Protein AF-A0A8K1G690-F1 (afdb_monomer_lite)

Organism: NCBI:txid364589

InterPro domains:
  IPR004000 Actin family [PF00022] (3-107)
  IPR004000 Actin family [PTHR11937] (1-101)
  IPR004001 Actin, conserved site [PS00432] (88-96)
  IPR043129 ATPase, nucleotide binding domain [SSF53067] (2-107)

Foldseek 3Di:
DDDDDPLVVLLVVLVVDDPVCSLVSQQDAEDAADVCPDPCSQVVSQVSNCVVDDVPHDGDYHYDPVRNCVVVVVVVVLCPDPCNVVQDQDPVNCVVVPPCVCVVRVD

Radius of gyration: 18.38 Å; chains: 1; bounding box: 40×32×46 Å

pLDDT: mean 95.34, std 5.13, range [54.59, 98.31]

Sequence (107 aa):
MESAGIHETTYNSIMKCDIDIRKDLYANNVLSGGTTMYPGIADRMQKEITALAPSTMKIKIIAPPERKYSVWIGGSILASLSTFQQMWISKPEYDEAGPSIVHRKCF

Secondary structure (DSSP, 8-state):
-----HHHHHHHHHHTS-HHHHHHHHTTEE--SGGGGSTTHHHHHHHHHHHHS-TTS---EE--TTTTSHHHHHHHHHHTSGGGGGTSPPHHHHHHHGGGHHHHH--

Structure (mmCIF, N/CA/C/O backbone):
data_AF-A0A8K1G690-F1
#
_entry.id   AF-A0A8K1G690-F1
#
loop_
_atom_site.group_PDB
_atom_site.id
_atom_site.type_symbol
_atom_site.label_atom_id
_atom_site.label_alt_id
_atom_site.label_comp_id
_atom_site.label_asym_id
_atom_site.label_entity_id
_atom_site.label_seq_id
_atom_site.pdbx_PDB_ins_code
_atom_site.Cartn_x
_atom_site.Cartn_y
_atom_site.Cartn_z
_atom_site.occupancy
_atom_site.B_iso_or_equiv
_atom_site.auth_seq_id
_atom_site.auth_comp_id
_atom_site.auth_asym_id
_atom_site.auth_atom_id
_atom_site.pdbx_PDB_model_num
ATOM 1 N N . MET A 1 1 ? -19.656 11.701 -10.317 1.00 54.59 1 MET A N 1
ATOM 2 C CA . MET A 1 1 ? -19.422 10.302 -9.914 1.00 54.59 1 MET A CA 1
ATOM 3 C C . MET A 1 1 ? -19.203 10.327 -8.417 1.00 54.59 1 MET A C 1
ATOM 5 O O . MET A 1 1 ? -18.272 10.993 -7.983 1.00 54.59 1 MET A O 1
ATOM 9 N N . GLU A 1 2 ? -20.114 9.747 -7.641 1.00 80.31 2 GLU A N 1
ATOM 10 C CA . GLU A 1 2 ? -19.935 9.631 -6.192 1.00 80.31 2 GLU A CA 1
ATOM 11 C C . GLU A 1 2 ? -18.981 8.470 -5.909 1.00 80.31 2 GLU A C 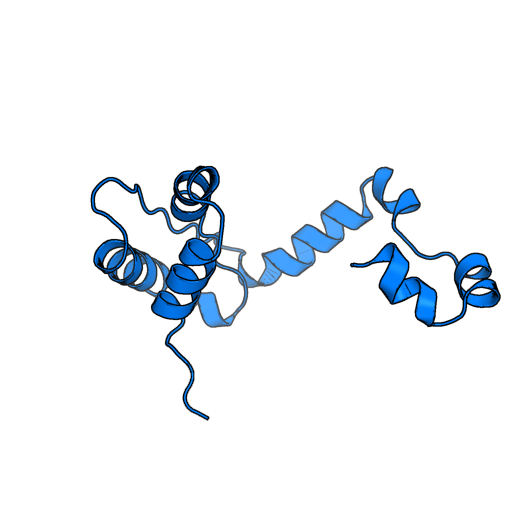1
ATOM 13 O O . GLU A 1 2 ? -19.105 7.401 -6.507 1.00 80.31 2 GLU A O 1
ATOM 18 N N . SER A 1 3 ? -18.005 8.702 -5.037 1.00 88.62 3 SER A N 1
ATOM 19 C CA . SER A 1 3 ? -17.047 7.690 -4.597 1.00 88.62 3 SER A CA 1
ATOM 20 C C . SER A 1 3 ? -17.232 7.462 -3.105 1.00 88.62 3 SER A C 1
ATOM 22 O O . SER A 1 3 ? -17.433 8.418 -2.353 1.00 88.62 3 SER A O 1
ATOM 24 N N . ALA A 1 4 ? -17.128 6.205 -2.681 1.00 95.25 4 ALA A N 1
ATOM 25 C CA . ALA A 1 4 ? -17.135 5.840 -1.271 1.00 95.25 4 ALA A CA 1
ATOM 26 C C . ALA A 1 4 ? -15.999 6.541 -0.504 1.00 95.25 4 ALA A C 1
ATOM 28 O O . ALA A 1 4 ? -14.941 6.864 -1.057 1.00 95.25 4 ALA A O 1
ATOM 29 N N . GLY A 1 5 ? -16.196 6.740 0.800 1.00 96.88 5 GLY A N 1
ATOM 30 C CA . GLY A 1 5 ? -15.138 7.242 1.675 1.00 96.88 5 GLY A CA 1
ATOM 31 C C . GLY A 1 5 ? -13.955 6.269 1.755 1.00 96.88 5 GLY A C 1
ATOM 32 O O . GLY A 1 5 ? -14.084 5.079 1.468 1.00 96.88 5 GLY A O 1
ATOM 33 N N . ILE A 1 6 ? -12.786 6.749 2.193 1.00 97.06 6 ILE A N 1
ATOM 34 C CA . ILE A 1 6 ? -11.580 5.901 2.282 1.00 97.06 6 ILE A CA 1
ATOM 35 C C . ILE A 1 6 ? -11.742 4.721 3.254 1.00 97.06 6 ILE A C 1
ATOM 37 O O . ILE A 1 6 ? -11.260 3.634 2.970 1.00 97.06 6 ILE A O 1
ATOM 41 N N . HIS A 1 7 ? -12.469 4.906 4.359 1.00 97.44 7 HIS A N 1
ATOM 42 C CA . HIS A 1 7 ? -12.734 3.862 5.353 1.00 97.44 7 HIS A CA 1
ATOM 43 C C . HIS A 1 7 ? -13.600 2.735 4.771 1.00 97.44 7 HIS A C 1
ATOM 45 O O . HIS A 1 7 ? -13.266 1.560 4.907 1.00 97.44 7 HIS A O 1
ATOM 51 N N . GLU A 1 8 ? -14.664 3.102 4.056 1.00 97.62 8 GLU A N 1
ATOM 52 C CA . GLU A 1 8 ? -15.545 2.167 3.361 1.00 97.62 8 GLU A CA 1
ATOM 53 C C . GLU A 1 8 ? -14.815 1.480 2.202 1.00 97.62 8 GLU A C 1
ATOM 55 O O . GLU A 1 8 ? -14.911 0.268 2.032 1.00 97.62 8 GLU A O 1
ATOM 60 N N . THR A 1 9 ? -14.004 2.223 1.445 1.00 97.75 9 THR A N 1
ATOM 61 C CA . THR A 1 9 ? -13.190 1.665 0.357 1.00 97.75 9 THR A CA 1
ATOM 62 C C . THR A 1 9 ? -12.194 0.627 0.880 1.00 97.75 9 THR A C 1
ATOM 64 O O . THR A 1 9 ? -12.062 -0.447 0.287 1.00 97.75 9 THR A O 1
ATOM 67 N N . THR A 1 10 ? -11.523 0.895 2.005 1.00 97.62 10 THR A N 1
ATOM 68 C CA . THR A 1 10 ? -10.636 -0.073 2.667 1.00 97.62 10 THR A CA 1
ATOM 69 C C . THR A 1 10 ? -11.407 -1.314 3.120 1.00 97.62 10 THR A C 1
ATOM 71 O O . THR A 1 10 ? -11.002 -2.428 2.793 1.00 97.62 10 THR A O 1
ATOM 74 N N . TYR A 1 11 ? -12.546 -1.143 3.800 1.00 97.38 11 TYR A N 1
ATOM 75 C CA . TYR A 1 11 ? -13.398 -2.257 4.228 1.00 97.38 11 TYR A CA 1
ATOM 76 C C . TYR A 1 11 ? -13.860 -3.122 3.044 1.00 97.38 11 TYR A C 1
ATOM 78 O O . TYR A 1 11 ? -13.663 -4.338 3.052 1.00 97.38 11 TYR A O 1
ATOM 86 N N . ASN A 1 12 ? -14.396 -2.494 1.996 1.00 97.25 12 ASN A N 1
ATOM 87 C CA . ASN A 1 12 ? -14.875 -3.172 0.793 1.00 97.25 12 ASN A CA 1
ATOM 88 C C . ASN A 1 12 ? -13.748 -3.917 0.071 1.00 97.25 12 ASN A C 1
ATOM 90 O O . ASN A 1 12 ? -13.978 -4.990 -0.481 1.00 97.25 12 ASN A O 1
ATOM 94 N N . SER A 1 13 ? -12.526 -3.381 0.089 1.00 97.88 13 SER A N 1
ATOM 95 C CA . SER A 1 13 ? -11.357 -4.054 -0.489 1.00 97.88 13 SER A CA 1
ATOM 96 C C . SER A 1 13 ? -11.015 -5.334 0.276 1.00 97.88 13 SER A C 1
ATOM 98 O O . SER A 1 13 ? -10.833 -6.374 -0.345 1.00 97.88 13 SER A O 1
ATOM 100 N N . ILE A 1 14 ? -11.030 -5.297 1.613 1.00 97.38 14 ILE A N 1
ATOM 101 C CA . ILE A 1 14 ? -10.810 -6.490 2.449 1.00 97.38 14 ILE A CA 1
ATOM 102 C C . ILE A 1 14 ? -11.948 -7.508 2.266 1.00 97.38 14 ILE A C 1
ATOM 104 O O . ILE A 1 14 ? -11.705 -8.711 2.218 1.00 97.38 14 ILE A O 1
ATOM 108 N N . MET A 1 15 ? -13.193 -7.050 2.110 1.00 96.44 15 MET A N 1
ATOM 109 C CA . MET A 1 15 ? -14.350 -7.925 1.874 1.00 96.44 15 MET A CA 1
ATOM 110 C C . MET A 1 15 ? -14.349 -8.608 0.501 1.00 96.44 15 MET A C 1
ATOM 112 O O . MET A 1 15 ? -15.030 -9.620 0.336 1.00 96.44 15 MET A O 1
ATOM 116 N N . LYS A 1 16 ? -13.587 -8.097 -0.470 1.00 97.75 16 LYS A N 1
ATOM 117 C CA . LYS A 1 16 ? -13.372 -8.756 -1.768 1.00 97.75 16 LYS A CA 1
ATOM 118 C C . LYS A 1 16 ? -12.313 -9.858 -1.714 1.00 97.75 16 LYS A C 1
ATOM 120 O O . LYS A 1 16 ? -12.238 -10.653 -2.642 1.00 97.75 16 LYS A O 1
ATOM 125 N N . CYS A 1 17 ? -11.507 -9.908 -0.656 1.00 97.81 17 CYS A N 1
ATOM 126 C CA . CYS A 1 17 ? -10.503 -10.945 -0.448 1.00 97.81 17 CYS A CA 1
ATOM 127 C C . CYS A 1 17 ? -11.110 -12.215 0.164 1.00 97.81 17 CYS A C 1
ATOM 129 O O . CYS A 1 17 ? -12.158 -12.161 0.819 1.00 97.81 17 CYS A O 1
ATOM 131 N N . ASP A 1 18 ? -10.421 -13.346 0.019 1.00 97.44 18 ASP A N 1
ATOM 132 C CA . ASP A 1 18 ? -10.813 -14.613 0.644 1.00 97.44 18 ASP A CA 1
ATOM 133 C C . ASP A 1 18 ? -10.855 -14.507 2.168 1.00 97.44 18 ASP A C 1
ATOM 135 O O . ASP A 1 18 ? -10.056 -13.797 2.784 1.00 97.44 18 ASP A O 1
ATOM 139 N N . ILE A 1 19 ? -11.805 -15.213 2.784 1.00 95.62 19 ILE A N 1
ATOM 140 C CA . ILE A 1 19 ? -12.090 -15.098 4.220 1.00 95.62 19 ILE A CA 1
ATOM 141 C C . ILE A 1 19 ? -10.869 -15.410 5.094 1.00 95.62 19 ILE A C 1
ATOM 143 O O . ILE A 1 19 ? -10.654 -14.726 6.098 1.00 95.62 19 ILE A O 1
ATOM 147 N N . ASP A 1 20 ? -10.038 -16.356 4.658 1.00 96.62 20 ASP A N 1
ATOM 148 C CA . ASP A 1 20 ? -8.875 -16.849 5.397 1.00 96.62 20 ASP A CA 1
ATOM 149 C C . ASP A 1 20 ? -7.796 -15.775 5.596 1.00 96.62 20 ASP A C 1
ATOM 151 O O . ASP A 1 20 ? -7.103 -15.783 6.611 1.00 96.62 20 ASP A O 1
ATOM 155 N N . ILE A 1 21 ? -7.694 -14.797 4.686 1.00 97.62 21 ILE A N 1
ATOM 156 C CA . ILE A 1 21 ? -6.679 -13.733 4.764 1.00 97.62 21 ILE A CA 1
ATOM 157 C C . ILE A 1 21 ? -7.201 -12.432 5.381 1.00 97.62 21 ILE A C 1
ATOM 159 O O . ILE A 1 21 ? -6.414 -11.560 5.753 1.00 97.62 21 ILE A O 1
ATOM 163 N N . ARG A 1 22 ? -8.523 -12.269 5.542 1.00 97.06 22 ARG A N 1
ATOM 164 C CA . ARG A 1 22 ? -9.113 -10.997 6.015 1.00 97.06 22 ARG A CA 1
ATOM 165 C C . ARG A 1 22 ? -8.619 -10.594 7.394 1.00 97.06 22 ARG A C 1
ATOM 167 O O . ARG A 1 22 ? -8.418 -9.407 7.644 1.00 97.06 22 ARG A O 1
ATOM 174 N N . LYS A 1 23 ? -8.416 -11.568 8.285 1.00 96.31 23 LYS A N 1
ATOM 175 C CA . LYS A 1 23 ? -7.898 -11.322 9.636 1.00 96.31 23 LYS A CA 1
ATOM 176 C C . LYS A 1 23 ? -6.537 -10.625 9.587 1.00 96.31 23 LYS A C 1
ATOM 178 O O . LYS A 1 23 ? -6.335 -9.635 10.290 1.00 96.31 23 LYS A O 1
ATOM 183 N N . ASP A 1 24 ? -5.645 -11.105 8.729 1.00 96.88 24 ASP A N 1
ATOM 184 C CA . ASP A 1 24 ? -4.306 -10.541 8.577 1.00 96.88 24 ASP A CA 1
ATOM 185 C C . ASP A 1 24 ? -4.352 -9.179 7.887 1.00 96.88 24 ASP A C 1
ATOM 187 O O . ASP A 1 24 ? -3.650 -8.258 8.306 1.00 96.88 24 ASP A O 1
ATOM 191 N N . LEU A 1 25 ? -5.237 -9.000 6.902 1.00 97.88 25 LEU A N 1
ATOM 192 C CA . LEU A 1 25 ? -5.446 -7.702 6.257 1.00 97.88 25 LEU A CA 1
ATOM 193 C C . LEU A 1 25 ? -5.944 -6.642 7.253 1.00 97.88 25 LEU A C 1
ATOM 195 O O . LEU A 1 25 ? -5.423 -5.528 7.283 1.00 97.88 25 LEU A O 1
ATOM 199 N N . TYR A 1 26 ? -6.893 -6.980 8.130 1.00 97.62 26 TYR A N 1
ATOM 200 C CA . TYR A 1 26 ? -7.374 -6.067 9.174 1.00 97.62 26 TYR A CA 1
ATOM 201 C C . TYR A 1 26 ? -6.294 -5.686 10.195 1.00 97.62 26 TYR A C 1
ATOM 203 O O . TYR A 1 26 ? -6.246 -4.539 10.658 1.00 97.62 26 TYR A O 1
ATOM 211 N N . ALA A 1 27 ? -5.400 -6.620 10.515 1.00 97.31 27 ALA A N 1
ATOM 212 C CA . ALA A 1 27 ? -4.303 -6.402 11.448 1.00 97.31 27 ALA A CA 1
ATOM 213 C C . ALA A 1 27 ? -3.118 -5.615 10.850 1.00 97.31 27 ALA A C 1
ATOM 215 O O . ALA A 1 27 ? -2.194 -5.275 11.591 1.00 97.31 27 ALA A O 1
ATOM 216 N N . ASN A 1 28 ? -3.124 -5.313 9.546 1.00 97.50 28 ASN A N 1
ATOM 217 C CA . ASN A 1 28 ? -1.985 -4.715 8.843 1.00 97.50 28 ASN A CA 1
ATOM 218 C C . ASN A 1 28 ? -2.390 -3.588 7.872 1.00 97.50 28 ASN A C 1
ATOM 220 O O . ASN A 1 28 ? -1.920 -3.529 6.737 1.00 97.50 28 ASN A O 1
ATOM 224 N N . ASN A 1 29 ? -3.235 -2.649 8.311 1.00 97.69 29 ASN A N 1
ATOM 225 C CA . ASN A 1 29 ? -3.623 -1.498 7.487 1.00 97.69 29 ASN A CA 1
ATOM 226 C C . ASN A 1 29 ? -2.554 -0.399 7.550 1.00 97.69 29 ASN A C 1
ATOM 228 O O . ASN A 1 29 ? -2.488 0.346 8.526 1.00 97.69 29 ASN A O 1
ATOM 232 N N . VAL A 1 30 ? -1.722 -0.283 6.514 1.00 98.06 30 VAL A N 1
ATOM 233 C CA . VAL A 1 30 ? -0.616 0.688 6.464 1.00 98.06 30 VAL A CA 1
ATOM 234 C C . VAL A 1 30 ? -1.036 1.965 5.733 1.00 98.06 30 VAL A C 1
ATOM 236 O O . VAL A 1 30 ? -1.443 1.924 4.575 1.00 98.06 30 VAL A O 1
ATOM 239 N N . LEU A 1 31 ? -0.899 3.118 6.390 1.00 98.19 31 LEU A N 1
ATOM 240 C CA . LEU A 1 31 ? -1.101 4.429 5.778 1.00 98.19 31 LEU A CA 1
ATOM 241 C C . LEU A 1 31 ? 0.178 4.900 5.083 1.00 98.19 31 LEU A C 1
ATOM 243 O O . LEU A 1 31 ? 1.256 4.890 5.678 1.00 98.19 31 LEU A O 1
ATOM 247 N N . SER A 1 32 ? 0.045 5.374 3.844 1.00 98.06 32 SER A N 1
ATOM 248 C CA . SER A 1 32 ? 1.138 5.946 3.057 1.00 98.06 32 SER A CA 1
ATOM 249 C C . SER A 1 32 ? 0.676 7.156 2.242 1.00 98.06 32 SER A C 1
ATOM 251 O O . SER A 1 32 ? -0.491 7.261 1.871 1.00 98.06 32 SER A O 1
ATOM 253 N N . GLY A 1 33 ? 1.601 8.075 1.958 1.00 97.25 33 GLY A N 1
ATOM 254 C CA . GLY A 1 33 ? 1.365 9.261 1.136 1.00 97.25 33 GLY A CA 1
ATOM 255 C C . GLY A 1 33 ? 1.049 10.523 1.942 1.00 97.25 33 GLY A C 1
ATOM 256 O O . GLY A 1 33 ? 0.620 10.472 3.095 1.00 97.25 33 GLY A O 1
ATOM 257 N N . GLY A 1 34 ? 1.273 11.686 1.321 1.00 97.00 34 GLY A N 1
ATOM 258 C CA . GLY A 1 34 ? 1.214 12.994 1.987 1.00 97.00 34 GLY A CA 1
ATOM 259 C C . GLY A 1 34 ? -0.142 13.329 2.616 1.00 97.00 34 GLY A C 1
ATOM 260 O O . GLY A 1 34 ? -0.186 13.832 3.732 1.00 97.00 34 GLY A O 1
ATOM 261 N N . THR A 1 35 ? -1.252 12.981 1.965 1.00 97.62 35 THR A N 1
ATOM 262 C CA . THR A 1 35 ? -2.615 13.230 2.476 1.00 97.62 35 THR A CA 1
ATOM 263 C C . THR A 1 35 ? -2.929 12.412 3.735 1.00 97.62 35 THR A C 1
ATOM 265 O O . THR A 1 35 ? -3.775 12.795 4.534 1.00 97.62 35 THR A O 1
ATOM 268 N N . THR A 1 36 ? -2.204 11.319 3.992 1.00 97.94 36 THR A N 1
ATOM 269 C CA . THR A 1 36 ? -2.336 10.556 5.247 1.00 97.94 36 THR A CA 1
ATOM 270 C C . THR A 1 36 ? -1.569 11.180 6.418 1.00 97.94 36 THR A C 1
ATOM 272 O O . THR A 1 36 ? -1.517 10.615 7.512 1.00 97.94 36 THR A O 1
ATOM 275 N N . MET A 1 37 ? -0.955 12.350 6.216 1.00 97.56 37 MET A N 1
ATOM 276 C CA . MET A 1 37 ? -0.251 13.092 7.263 1.00 97.56 37 MET A CA 1
ATOM 277 C C . MET A 1 37 ? -1.172 13.972 8.111 1.00 97.56 37 MET A C 1
ATOM 279 O O . MET A 1 37 ? -0.710 14.509 9.115 1.00 97.56 37 MET A O 1
ATOM 283 N N . TYR A 1 38 ? -2.453 14.117 7.749 1.00 97.81 38 TYR A N 1
ATOM 284 C CA . TYR A 1 38 ? -3.382 14.920 8.542 1.00 97.81 38 TYR A CA 1
ATOM 285 C C . TYR A 1 38 ? -3.474 14.412 9.993 1.00 97.81 38 TYR A C 1
ATOM 287 O O . TYR A 1 38 ? -3.626 13.203 10.207 1.00 97.81 38 TYR A O 1
ATOM 295 N N . PRO A 1 39 ? -3.404 15.309 10.996 1.00 97.62 39 PRO A N 1
ATOM 296 C CA . PRO A 1 39 ? -3.578 14.932 12.395 1.00 97.62 39 PRO A CA 1
ATOM 297 C C . PRO A 1 39 ? -4.902 14.192 12.623 1.00 97.62 39 PRO A C 1
ATOM 299 O O . PRO A 1 39 ? -5.936 14.573 12.078 1.00 97.62 39 PRO A O 1
ATOM 302 N N . GLY A 1 40 ? -4.865 13.114 13.409 1.00 97.62 40 GLY A N 1
ATOM 303 C CA . GLY A 1 40 ? -6.049 12.319 13.756 1.00 97.62 40 GLY A CA 1
ATOM 304 C C . GLY A 1 40 ? -6.582 11.401 12.649 1.00 97.62 40 GLY A C 1
ATOM 305 O O . GLY A 1 40 ? -7.550 10.679 12.882 1.00 97.62 40 GLY A O 1
ATOM 306 N N . ILE A 1 41 ? -5.974 11.364 11.453 1.00 98.00 41 ILE A N 1
ATOM 307 C CA . ILE A 1 41 ? -6.462 10.480 10.379 1.00 98.00 41 ILE A CA 1
ATOM 308 C C . ILE A 1 41 ? -6.332 8.996 10.742 1.00 98.00 41 ILE A C 1
ATOM 310 O O . ILE A 1 41 ? -7.226 8.217 10.423 1.00 98.00 41 ILE A O 1
ATOM 314 N N . ALA A 1 42 ? -5.260 8.606 11.439 1.00 97.88 42 ALA A N 1
ATOM 315 C CA . ALA A 1 42 ? -5.066 7.228 11.884 1.00 97.88 42 ALA A CA 1
ATOM 316 C C . ALA A 1 42 ? -6.141 6.818 12.901 1.00 97.88 42 ALA A C 1
ATOM 318 O O . ALA A 1 42 ? -6.759 5.768 12.740 1.00 97.88 42 ALA A O 1
ATOM 319 N N . ASP A 1 43 ? -6.430 7.687 13.874 1.00 98.25 43 ASP A N 1
ATOM 320 C CA . ASP A 1 43 ? -7.464 7.459 14.888 1.00 98.25 43 ASP A CA 1
ATOM 321 C C . ASP A 1 43 ? -8.855 7.382 14.259 1.00 98.25 43 ASP A C 1
ATOM 323 O O . ASP A 1 43 ? -9.653 6.502 14.590 1.00 98.25 43 ASP A O 1
ATOM 327 N N . ARG A 1 44 ? -9.140 8.264 13.291 1.00 98.31 44 ARG A N 1
ATOM 328 C CA . ARG A 1 44 ? -10.396 8.215 12.544 1.00 98.31 44 ARG A CA 1
ATOM 329 C C . ARG A 1 44 ? -10.514 6.915 11.755 1.00 98.31 44 ARG A C 1
ATOM 331 O O . ARG A 1 44 ? -11.527 6.244 11.879 1.00 98.31 44 ARG A O 1
ATOM 338 N N . MET A 1 45 ? -9.491 6.519 11.000 1.00 98.12 45 MET A N 1
ATOM 339 C CA . MET A 1 45 ? -9.503 5.250 10.261 1.00 98.12 45 MET A CA 1
ATOM 340 C C . MET A 1 45 ? -9.689 4.047 11.188 1.00 98.12 45 MET A C 1
ATOM 342 O O . MET A 1 45 ? -10.474 3.154 10.879 1.00 98.12 45 MET A O 1
ATOM 346 N N . GLN A 1 46 ? -9.023 4.048 12.345 1.00 98.06 46 GLN A N 1
ATOM 347 C CA . GLN A 1 46 ? -9.164 3.008 13.360 1.00 98.06 46 GLN A CA 1
ATOM 348 C C . GLN A 1 46 ? -10.615 2.920 13.844 1.00 98.06 46 GLN A C 1
ATOM 350 O O . GLN A 1 46 ? -11.178 1.826 13.874 1.00 98.06 46 GLN A O 1
ATOM 355 N N . LYS A 1 47 ? -11.238 4.056 14.177 1.00 98.12 47 LYS A N 1
ATOM 356 C CA . LYS A 1 47 ? -12.634 4.124 14.622 1.00 98.12 47 LYS A CA 1
ATOM 357 C C . LYS A 1 47 ? -13.608 3.638 13.544 1.00 98.12 47 LYS A C 1
ATOM 359 O O . LYS A 1 47 ? -14.421 2.763 13.823 1.00 98.12 47 LYS A O 1
ATOM 364 N N . GLU A 1 48 ? -13.519 4.186 12.333 1.00 98.19 48 GLU A N 1
ATOM 365 C CA . GLU A 1 48 ? -14.471 3.897 11.250 1.00 98.19 48 GLU A CA 1
ATOM 366 C C . GLU A 1 48 ? -14.372 2.432 10.791 1.00 98.19 48 GLU A C 1
ATOM 368 O O . GLU A 1 48 ? -15.389 1.764 10.628 1.00 98.19 48 GLU A O 1
ATOM 373 N N . ILE A 1 49 ? -13.158 1.882 10.646 1.00 97.25 49 ILE A N 1
ATOM 374 C CA . ILE A 1 49 ? -12.990 0.472 10.253 1.00 97.25 49 ILE A CA 1
ATOM 375 C C . ILE A 1 49 ? -13.463 -0.468 11.366 1.00 97.25 49 ILE A C 1
ATOM 377 O O . ILE A 1 49 ? -14.088 -1.4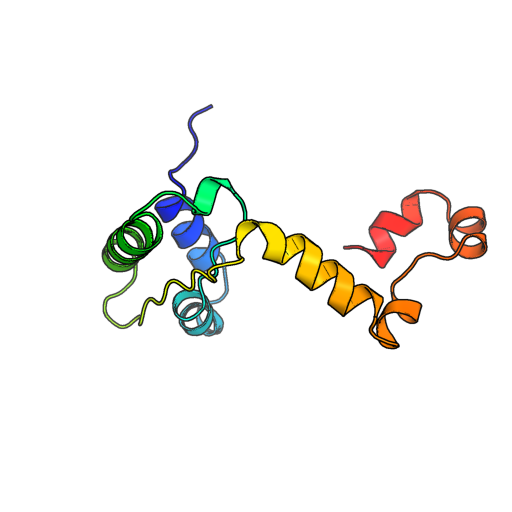83 11.070 1.00 97.25 49 ILE A O 1
ATOM 381 N N . THR A 1 50 ? -13.216 -0.135 12.637 1.00 97.25 50 THR A N 1
ATOM 382 C CA . THR A 1 50 ? -13.708 -0.941 13.771 1.00 97.25 50 THR A CA 1
ATOM 383 C C . THR A 1 50 ? -15.237 -0.980 13.818 1.00 97.25 50 THR A C 1
ATOM 385 O O . THR A 1 50 ? -15.797 -2.003 14.191 1.00 97.25 50 THR A O 1
ATOM 388 N N . ALA A 1 51 ? -15.917 0.096 13.409 1.00 97.19 51 ALA A N 1
ATOM 389 C CA . ALA A 1 51 ? -17.377 0.129 13.340 1.00 97.19 51 ALA A CA 1
ATOM 390 C C . ALA A 1 51 ? -17.953 -0.748 12.210 1.00 97.19 51 ALA A C 1
ATOM 392 O O . ALA A 1 51 ? -19.072 -1.239 12.337 1.00 97.19 51 ALA A O 1
ATOM 393 N N . LEU A 1 52 ? -17.204 -0.946 11.119 1.00 96.38 52 LEU A N 1
ATOM 394 C CA . LEU A 1 52 ? -17.629 -1.745 9.961 1.00 96.38 52 LEU A CA 1
ATOM 395 C C . LEU A 1 52 ? -17.242 -3.227 10.064 1.00 96.38 52 LEU A C 1
ATOM 397 O O . LEU A 1 52 ? -17.930 -4.098 9.531 1.00 96.38 52 LEU A O 1
ATOM 401 N N . ALA A 1 53 ? -16.104 -3.527 10.688 1.00 94.19 53 ALA A N 1
ATOM 402 C CA . ALA A 1 53 ? -15.579 -4.882 10.764 1.00 94.19 53 ALA A CA 1
ATOM 403 C C . ALA A 1 53 ? -16.314 -5.738 11.818 1.00 94.19 53 ALA A C 1
ATOM 405 O O . ALA A 1 53 ? -16.798 -5.212 12.820 1.00 94.19 53 ALA A O 1
ATOM 406 N N . PRO A 1 54 ? -16.359 -7.074 11.648 1.00 92.25 54 PRO A N 1
ATOM 407 C CA . PRO A 1 54 ? -16.862 -7.974 12.684 1.00 92.25 54 PRO A CA 1
ATOM 408 C C . PRO A 1 54 ? -16.110 -7.788 14.010 1.00 92.25 54 PRO A C 1
ATOM 410 O O . PRO A 1 54 ? -14.889 -7.644 14.014 1.00 92.25 54 PRO A O 1
ATOM 413 N N . SER A 1 55 ? -16.812 -7.876 15.143 1.00 90.94 55 SER A N 1
ATOM 414 C CA . SER A 1 55 ? -16.251 -7.636 16.487 1.00 90.94 55 SER A CA 1
ATOM 415 C C . SER A 1 55 ? -15.121 -8.591 16.897 1.00 90.94 55 SER A C 1
ATOM 417 O O . SER A 1 55 ? -14.367 -8.302 17.824 1.00 90.94 55 SER A O 1
ATOM 419 N N . THR A 1 56 ? -14.977 -9.723 16.206 1.00 91.44 56 THR A N 1
ATOM 420 C CA . THR A 1 56 ? -13.886 -10.693 16.387 1.00 91.44 56 THR A CA 1
ATOM 421 C C . THR A 1 56 ? -12.580 -10.270 15.706 1.00 91.44 56 THR A C 1
ATOM 423 O O . THR A 1 56 ? -11.532 -10.864 15.971 1.00 91.44 56 THR A O 1
ATOM 426 N N . MET A 1 57 ? -12.617 -9.262 14.828 1.00 93.69 57 MET A N 1
ATOM 427 C CA . MET A 1 57 ? -11.452 -8.781 14.093 1.00 93.69 57 MET A CA 1
ATOM 428 C C . MET A 1 57 ? -10.674 -7.756 14.915 1.00 93.69 57 MET A C 1
ATOM 430 O O . MET A 1 57 ? -11.207 -6.749 15.375 1.00 93.69 57 MET A O 1
ATOM 434 N N . LYS A 1 58 ? -9.365 -7.977 15.046 1.00 94.69 58 LYS A N 1
ATOM 435 C CA . LYS A 1 58 ? -8.459 -6.983 15.620 1.00 94.69 58 LYS A CA 1
ATOM 436 C C . LYS A 1 58 ? -8.010 -6.018 14.529 1.00 94.69 58 LYS A C 1
ATOM 438 O O . LYS A 1 58 ? -7.198 -6.376 13.680 1.00 94.69 58 LYS A O 1
ATOM 443 N N . ILE A 1 59 ? -8.510 -4.790 14.584 1.00 97.38 59 ILE A N 1
ATOM 444 C CA . ILE A 1 59 ? -8.150 -3.738 13.631 1.00 97.38 59 ILE A CA 1
ATOM 445 C C . ILE A 1 59 ? -6.880 -3.035 14.101 1.00 97.38 59 ILE A C 1
ATOM 447 O O . ILE A 1 59 ? -6.798 -2.623 15.260 1.00 97.38 59 ILE A O 1
ATOM 451 N N . LYS A 1 60 ? -5.903 -2.868 13.208 1.00 97.94 60 LYS A N 1
ATOM 452 C CA . LYS A 1 60 ? -4.680 -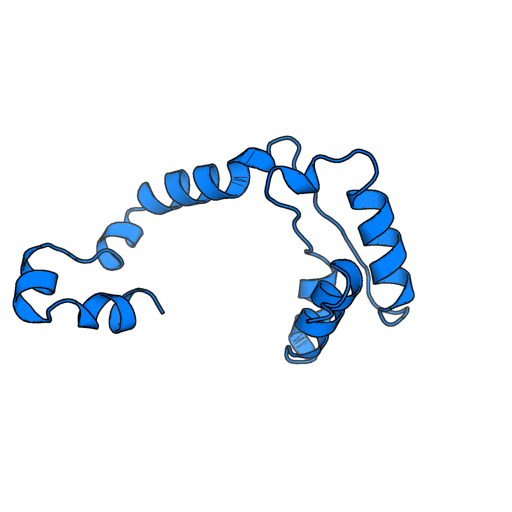2.108 13.490 1.00 97.94 60 LYS A CA 1
ATOM 453 C C . LYS A 1 60 ? -4.338 -1.198 12.318 1.00 97.94 60 LYS A C 1
ATOM 455 O O . LYS A 1 60 ? -4.038 -1.680 11.225 1.00 97.94 60 LYS A O 1
ATOM 460 N N . ILE A 1 61 ? -4.330 0.106 12.581 1.00 98.19 61 ILE A N 1
ATOM 461 C CA . ILE A 1 61 ? -3.817 1.119 11.657 1.00 98.19 61 ILE A CA 1
ATOM 462 C C . ILE A 1 61 ? -2.342 1.394 11.962 1.00 98.19 61 ILE A C 1
ATOM 464 O O . ILE A 1 61 ? -1.966 1.697 13.092 1.00 98.19 61 ILE A O 1
ATOM 468 N N . ILE A 1 62 ? -1.495 1.286 10.942 1.00 98.19 62 ILE A N 1
ATOM 469 C CA . ILE A 1 62 ? -0.053 1.513 11.007 1.00 98.19 62 ILE A CA 1
ATOM 470 C C . ILE A 1 62 ? 0.237 2.801 10.241 1.00 98.19 62 ILE A C 1
ATOM 472 O O . ILE A 1 62 ? 0.052 2.865 9.029 1.00 98.19 62 ILE A O 1
ATOM 476 N N . ALA A 1 63 ? 0.698 3.835 10.941 1.00 97.62 63 ALA A N 1
ATOM 477 C CA . ALA A 1 63 ? 1.003 5.135 10.350 1.00 97.62 63 ALA A CA 1
ATOM 478 C C . ALA A 1 63 ? 2.459 5.527 10.650 1.00 97.62 63 ALA A C 1
ATOM 480 O O . ALA A 1 63 ? 2.704 6.243 11.622 1.00 97.62 63 ALA A O 1
ATOM 481 N N . PRO A 1 64 ? 3.436 5.068 9.842 1.00 96.62 64 PRO A N 1
ATOM 482 C CA . PRO A 1 64 ? 4.838 5.423 10.042 1.00 96.62 64 PRO A CA 1
ATOM 483 C C . PRO A 1 64 ? 5.043 6.950 10.033 1.00 96.62 64 PRO A C 1
ATOM 485 O O . PRO A 1 64 ? 4.349 7.650 9.282 1.00 96.62 64 PRO A O 1
ATOM 488 N N . PRO A 1 65 ? 5.966 7.512 10.831 1.00 95.56 65 PRO A N 1
ATOM 489 C CA . PRO A 1 65 ? 6.235 8.954 10.832 1.00 95.56 65 PRO A CA 1
ATOM 490 C C . PRO A 1 65 ? 6.664 9.477 9.452 1.00 95.56 65 PRO A C 1
ATOM 492 O O . PRO A 1 65 ? 6.169 10.497 8.977 1.00 95.56 65 PRO A O 1
ATOM 495 N N . GLU A 1 66 ? 7.509 8.721 8.758 1.00 94.69 66 GLU A N 1
ATOM 496 C CA . GLU A 1 66 ? 8.047 8.998 7.425 1.00 94.69 66 GLU A CA 1
ATOM 497 C C . GLU A 1 66 ? 7.131 8.547 6.273 1.00 94.69 66 GLU A C 1
ATOM 499 O O . GLU A 1 66 ? 7.551 8.515 5.114 1.00 94.69 66 GLU A O 1
ATOM 504 N N . ARG A 1 67 ? 5.852 8.240 6.548 1.00 97.06 67 ARG A N 1
ATOM 505 C CA . ARG A 1 67 ? 4.916 7.641 5.574 1.00 97.06 67 ARG A CA 1
ATOM 506 C C . ARG A 1 67 ? 4.668 8.431 4.292 1.00 97.06 67 ARG A C 1
ATOM 508 O O . ARG A 1 67 ? 4.223 7.862 3.294 1.00 97.06 67 ARG A O 1
ATOM 515 N N . LYS A 1 68 ? 4.999 9.725 4.287 1.00 97.25 68 LYS A N 1
ATOM 516 C CA . LYS A 1 68 ? 5.042 10.562 3.078 1.00 97.25 68 LYS A CA 1
ATOM 517 C C . LYS A 1 68 ? 6.006 10.002 2.023 1.00 97.25 68 LYS A C 1
ATOM 519 O O . LYS A 1 68 ? 5.744 10.157 0.835 1.00 97.25 68 LYS A O 1
ATOM 524 N N . TYR A 1 69 ? 7.086 9.351 2.452 1.00 97.12 69 TYR A N 1
ATOM 525 C CA . TYR A 1 69 ? 8.149 8.832 1.593 1.00 97.12 69 TYR A CA 1
ATOM 526 C C . TYR A 1 69 ? 8.182 7.302 1.513 1.00 97.12 69 TYR A C 1
ATOM 528 O O . TYR A 1 69 ? 9.018 6.774 0.786 1.00 97.12 69 TYR A O 1
ATOM 536 N N . SER A 1 70 ? 7.282 6.574 2.192 1.00 97.38 70 SER A N 1
ATOM 537 C CA . SER A 1 70 ? 7.309 5.098 2.221 1.00 97.38 70 SER A CA 1
ATOM 538 C C . SER A 1 70 ? 7.331 4.457 0.836 1.00 97.38 70 SER A C 1
ATOM 540 O O . SER A 1 70 ? 8.051 3.484 0.646 1.00 97.38 70 SER A O 1
ATOM 542 N N . VAL A 1 71 ? 6.603 5.016 -0.138 1.00 97.31 71 VAL A N 1
ATOM 543 C CA . VAL A 1 71 ? 6.610 4.510 -1.523 1.00 97.31 71 VAL A CA 1
ATOM 544 C C . VAL A 1 71 ? 8.012 4.597 -2.131 1.00 97.31 71 VAL A C 1
ATOM 546 O O . VAL A 1 71 ? 8.505 3.630 -2.704 1.00 97.31 71 VAL A O 1
ATOM 549 N N . TRP A 1 72 ? 8.684 5.738 -1.964 1.00 97.38 72 TRP A N 1
ATOM 550 C CA . TRP A 1 72 ? 10.028 5.949 -2.500 1.00 97.38 72 TRP A CA 1
ATOM 551 C C . TRP A 1 72 ? 11.077 5.105 -1.768 1.00 97.38 72 TRP A C 1
ATOM 553 O O . TRP A 1 72 ? 11.929 4.492 -2.405 1.00 97.38 72 TRP A O 1
ATOM 563 N N . ILE A 1 73 ? 10.978 5.015 -0.439 1.00 96.81 73 ILE A N 1
ATOM 564 C CA . ILE A 1 73 ? 11.857 4.176 0.385 1.00 96.81 73 ILE A CA 1
ATOM 565 C C . ILE A 1 73 ? 11.726 2.706 -0.033 1.00 96.81 73 ILE A C 1
ATOM 567 O O . ILE A 1 73 ? 12.737 2.044 -0.254 1.00 96.81 73 ILE A O 1
ATOM 571 N N . GLY A 1 74 ? 10.496 2.212 -0.210 1.00 96.00 74 GLY A N 1
ATOM 572 C CA . GLY A 1 74 ? 10.237 0.856 -0.691 1.00 96.00 74 GLY A CA 1
ATOM 573 C C . GLY A 1 74 ? 10.855 0.597 -2.066 1.00 96.00 74 GLY A C 1
ATOM 574 O O . GLY A 1 74 ? 11.512 -0.423 -2.249 1.00 96.00 74 GLY A O 1
ATOM 575 N N . GLY A 1 75 ? 10.724 1.544 -3.001 1.00 96.50 75 GLY A N 1
ATOM 576 C CA . GLY A 1 75 ? 11.362 1.459 -4.318 1.00 96.50 75 GLY A CA 1
ATOM 577 C C . GLY A 1 75 ? 12.893 1.433 -4.254 1.00 96.50 75 GLY A C 1
ATOM 578 O O . GLY A 1 75 ? 13.517 0.626 -4.938 1.00 96.50 75 GLY A O 1
ATOM 579 N N . SER A 1 76 ? 13.499 2.260 -3.398 1.00 97.62 76 SER A N 1
ATOM 580 C CA . SER A 1 76 ? 14.954 2.294 -3.183 1.00 97.62 76 SER A CA 1
ATOM 581 C C . SER A 1 76 ? 15.488 0.973 -2.612 1.00 97.62 76 SER A C 1
ATOM 583 O O . SER A 1 76 ? 16.476 0.428 -3.111 1.00 97.62 76 SER A O 1
ATOM 585 N N . ILE A 1 77 ? 14.794 0.405 -1.618 1.00 96.44 77 ILE A N 1
ATOM 586 C CA . ILE A 1 77 ? 15.131 -0.910 -1.056 1.00 96.44 77 ILE A CA 1
ATOM 587 C C . ILE A 1 77 ? 14.984 -1.989 -2.128 1.00 96.44 77 ILE A C 1
ATOM 589 O O . ILE A 1 77 ? 15.920 -2.756 -2.337 1.00 96.44 77 ILE A O 1
ATOM 593 N N . LEU A 1 78 ? 13.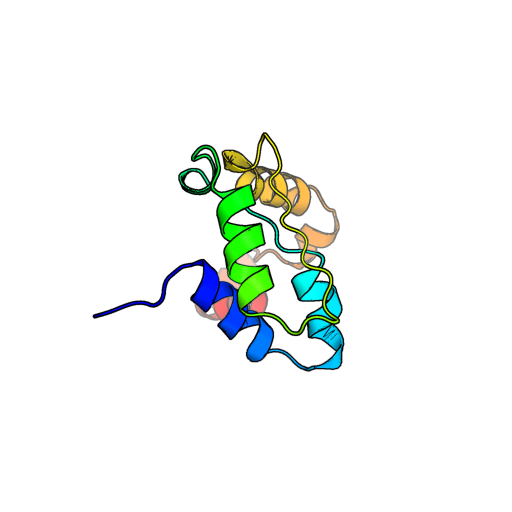844 -2.024 -2.829 1.00 95.31 78 LEU A N 1
ATOM 594 C CA . LEU A 1 78 ? 13.554 -3.027 -3.851 1.00 95.31 78 LE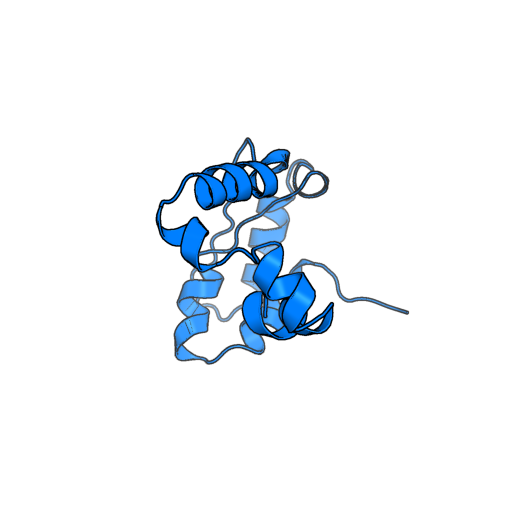U A CA 1
ATOM 595 C C . LEU A 1 78 ? 14.608 -3.013 -4.964 1.00 95.31 78 LEU A C 1
ATOM 597 O O . LEU A 1 78 ? 15.126 -4.070 -5.304 1.00 95.31 78 LEU A O 1
ATOM 601 N N . ALA A 1 79 ? 14.983 -1.833 -5.467 1.00 96.06 79 ALA A N 1
ATOM 602 C CA . ALA A 1 79 ? 16.004 -1.676 -6.505 1.00 96.06 79 ALA A CA 1
ATOM 603 C C . ALA A 1 79 ? 17.415 -2.094 -6.054 1.00 96.06 79 ALA A C 1
ATOM 605 O O . ALA A 1 79 ? 18.261 -2.410 -6.888 1.00 96.06 79 ALA A O 1
ATOM 606 N N . SER A 1 80 ? 17.665 -2.108 -4.742 1.00 95.75 80 SER A N 1
ATOM 607 C CA . SER A 1 80 ? 18.944 -2.522 -4.158 1.00 95.75 80 SER A CA 1
ATOM 608 C C . SER A 1 80 ? 19.053 -4.040 -3.958 1.00 95.75 80 SER A C 1
ATOM 610 O O . SER A 1 80 ? 20.132 -4.536 -3.633 1.00 95.75 80 SER A O 1
ATOM 612 N N . LEU A 1 81 ? 17.963 -4.800 -4.131 1.00 94.94 81 LEU A N 1
ATOM 613 C CA . LEU A 1 81 ? 17.983 -6.257 -4.001 1.00 94.94 81 LEU A CA 1
ATOM 614 C C . LEU A 1 81 ? 18.593 -6.906 -5.249 1.00 94.94 81 LEU A C 1
ATOM 616 O O . LEU A 1 81 ? 18.253 -6.556 -6.377 1.00 94.94 81 LEU A O 1
ATOM 620 N N . SER A 1 82 ? 19.429 -7.931 -5.065 1.00 93.75 82 SER A N 1
ATOM 621 C CA . SER A 1 82 ? 19.981 -8.711 -6.187 1.00 93.75 82 SER A CA 1
ATOM 622 C C . SER A 1 82 ? 18.891 -9.383 -7.029 1.00 93.75 82 SER A C 1
ATOM 624 O O . SER A 1 82 ? 19.026 -9.498 -8.246 1.00 93.75 82 SER A O 1
ATOM 626 N N . THR A 1 83 ? 17.773 -9.758 -6.405 1.00 92.38 83 THR A N 1
ATOM 627 C CA . THR A 1 83 ? 16.593 -10.323 -7.074 1.00 92.38 83 THR A CA 1
ATOM 628 C C . THR A 1 83 ? 15.907 -9.336 -8.019 1.00 92.38 83 THR A C 1
ATOM 630 O O . THR A 1 83 ? 15.247 -9.763 -8.964 1.00 92.38 83 THR A O 1
ATOM 633 N N . PHE A 1 84 ? 16.097 -8.024 -7.842 1.00 92.25 84 PHE A N 1
ATOM 634 C CA . PHE A 1 84 ? 15.506 -7.009 -8.717 1.00 92.25 84 PHE A CA 1
ATOM 635 C C . PHE A 1 84 ? 16.014 -7.090 -10.157 1.00 92.25 84 PHE A C 1
ATOM 637 O O . PHE A 1 84 ? 15.270 -6.799 -11.093 1.00 92.25 84 PHE A O 1
ATOM 644 N N . GLN A 1 85 ? 17.244 -7.574 -10.353 1.00 88.06 85 GLN A N 1
ATOM 645 C CA . GLN A 1 85 ? 17.832 -7.752 -11.683 1.00 88.06 85 GLN A CA 1
ATOM 646 C C . GLN A 1 85 ? 17.046 -8.744 -12.552 1.00 88.06 85 GLN A C 1
ATOM 648 O O . GLN A 1 85 ? 17.085 -8.660 -13.775 1.00 88.06 85 GLN A O 1
ATOM 653 N N . GLN A 1 86 ? 16.317 -9.678 -11.933 1.00 88.19 86 GLN A N 1
ATOM 654 C CA . GLN A 1 86 ? 15.474 -10.644 -12.645 1.00 88.19 86 GLN A CA 1
ATOM 655 C C . GLN A 1 86 ? 14.110 -10.055 -13.036 1.00 88.19 86 GLN A C 1
ATOM 657 O O . GLN A 1 86 ? 13.422 -10.612 -13.888 1.00 88.19 86 GLN A O 1
ATOM 662 N N . MET A 1 87 ? 13.719 -8.932 -12.428 1.00 89.94 87 MET A N 1
ATOM 663 C CA . MET A 1 87 ? 12.399 -8.325 -12.607 1.00 89.94 87 MET A CA 1
ATOM 664 C C . MET A 1 87 ? 12.399 -7.178 -13.620 1.00 89.94 87 MET A C 1
ATOM 666 O O . MET A 1 87 ? 11.379 -6.943 -14.268 1.00 89.94 87 MET A O 1
ATOM 670 N N . TRP A 1 88 ? 13.517 -6.462 -13.789 1.00 91.50 88 TRP A N 1
ATOM 671 C CA . TRP A 1 88 ? 13.572 -5.364 -14.753 1.00 91.50 88 TRP A CA 1
ATOM 672 C C . TRP A 1 88 ? 13.490 -5.853 -16.207 1.00 91.50 88 TRP A C 1
ATOM 674 O O . TRP A 1 88 ? 13.693 -7.031 -16.525 1.00 91.50 88 TRP A O 1
ATOM 684 N N . ILE A 1 89 ? 13.181 -4.925 -17.105 1.00 95.19 89 ILE A N 1
ATOM 685 C CA . ILE A 1 89 ? 13.197 -5.150 -18.548 1.00 95.19 89 ILE A CA 1
ATOM 686 C C . ILE A 1 89 ? 14.494 -4.556 -19.080 1.00 95.19 89 ILE A C 1
ATOM 688 O O . ILE A 1 89 ? 14.733 -3.354 -18.963 1.00 95.19 89 ILE A O 1
ATOM 692 N N . SER A 1 90 ? 15.345 -5.403 -19.647 1.00 94.94 90 SER A N 1
ATOM 693 C CA . SER A 1 90 ? 16.556 -4.946 -20.317 1.00 94.94 90 SER A CA 1
ATOM 694 C C . SER A 1 90 ? 16.225 -4.314 -21.671 1.00 94.94 90 SER A C 1
ATOM 696 O O . SER A 1 90 ? 15.194 -4.598 -22.283 1.00 94.94 90 SER A O 1
ATOM 698 N N . LYS A 1 91 ? 17.127 -3.466 -22.172 1.00 96.12 91 LYS A N 1
ATOM 699 C CA . LYS A 1 91 ? 16.969 -2.850 -23.492 1.00 96.12 91 LYS A CA 1
ATOM 700 C C . LYS A 1 91 ? 16.785 -3.885 -24.623 1.00 96.12 91 LYS A C 1
ATOM 702 O O . LYS A 1 91 ? 15.844 -3.706 -25.388 1.00 96.12 91 LYS A O 1
ATOM 707 N N . PRO A 1 92 ? 17.586 -4.967 -24.716 1.00 96.88 92 PRO A N 1
ATOM 708 C CA . PRO A 1 92 ? 17.383 -5.986 -25.748 1.00 96.88 92 PRO A CA 1
ATOM 709 C C . PRO A 1 92 ? 16.017 -6.674 -25.662 1.00 96.88 92 PRO A C 1
ATOM 711 O O . PRO A 1 92 ? 15.360 -6.844 -26.681 1.00 96.88 92 PRO A O 1
ATOM 714 N N . GLU A 1 93 ? 15.550 -7.005 -24.452 1.00 95.38 93 GLU A N 1
ATOM 715 C CA . GLU A 1 93 ? 14.225 -7.613 -24.263 1.00 95.38 93 GLU A CA 1
ATOM 716 C C . GLU A 1 93 ? 13.094 -6.690 -24.735 1.00 95.38 93 GLU A C 1
ATOM 718 O O . GLU A 1 93 ? 12.110 -7.155 -25.309 1.00 95.38 93 GLU A O 1
ATOM 723 N N . TYR A 1 94 ? 13.225 -5.383 -24.494 1.00 97.19 94 TYR A N 1
ATOM 724 C CA . TYR A 1 94 ? 12.265 -4.394 -24.977 1.00 97.19 94 TYR A CA 1
ATOM 725 C C . TYR A 1 94 ? 12.314 -4.236 -26.499 1.00 97.19 94 TYR A C 1
ATOM 727 O O . TYR A 1 94 ? 11.268 -4.156 -27.137 1.00 97.19 94 TYR A O 1
ATOM 735 N N . ASP A 1 95 ? 13.513 -4.208 -27.082 1.00 97.56 95 ASP A N 1
ATOM 736 C CA . ASP A 1 95 ? 13.695 -4.080 -28.528 1.00 97.56 95 ASP A CA 1
ATOM 737 C C . ASP A 1 95 ? 13.135 -5.320 -29.276 1.00 97.56 95 ASP A C 1
ATOM 739 O O . ASP A 1 95 ? 12.640 -5.182 -30.392 1.00 97.56 95 ASP A O 1
ATOM 743 N N . GLU A 1 96 ? 13.138 -6.508 -28.651 1.00 96.69 96 GLU A N 1
ATOM 744 C CA . GLU A 1 96 ? 12.582 -7.757 -29.205 1.00 96.69 96 GLU A CA 1
ATOM 745 C C . GLU A 1 96 ? 11.058 -7.890 -29.025 1.00 96.69 96 GLU A C 1
ATOM 747 O O . GLU A 1 96 ? 10.335 -8.175 -29.978 1.00 96.69 96 GLU A O 1
ATOM 752 N N . ALA A 1 97 ? 10.549 -7.699 -27.805 1.00 95.56 97 ALA A N 1
ATOM 753 C CA . ALA A 1 97 ? 9.135 -7.928 -27.479 1.00 95.56 97 ALA A CA 1
ATOM 754 C C . ALA A 1 97 ? 8.252 -6.672 -27.633 1.00 95.56 97 ALA A C 1
ATOM 756 O O . ALA A 1 97 ? 7.020 -6.733 -27.509 1.00 95.56 97 ALA A O 1
ATOM 757 N N . GLY A 1 98 ? 8.876 -5.519 -27.881 1.00 96.00 98 GLY A N 1
ATOM 758 C CA . GLY A 1 98 ? 8.223 -4.221 -27.951 1.00 96.00 98 GLY A CA 1
ATOM 759 C C . GLY A 1 98 ? 7.566 -3.796 -26.627 1.00 96.00 98 GLY A C 1
ATOM 760 O O . GLY A 1 98 ? 7.781 -4.406 -25.577 1.00 96.00 98 GLY A O 1
ATOM 761 N N . PRO A 1 99 ? 6.692 -2.772 -26.662 1.00 95.75 99 PRO A N 1
ATOM 762 C CA . PRO A 1 99 ? 6.048 -2.215 -25.466 1.00 95.75 99 PRO A CA 1
ATOM 763 C C . PRO A 1 99 ? 5.232 -3.228 -24.649 1.00 95.75 99 PRO A C 1
ATOM 765 O O . PRO A 1 99 ? 5.059 -3.064 -23.442 1.00 95.75 99 PRO A O 1
ATOM 768 N N . SER A 1 100 ? 4.747 -4.293 -25.298 1.00 95.88 100 SER A N 1
ATOM 769 C CA . SER A 1 100 ? 3.912 -5.330 -24.681 1.00 95.88 100 SER A CA 1
ATOM 770 C C . SER A 1 100 ? 4.584 -6.041 -23.501 1.00 95.88 100 SER A C 1
ATOM 772 O O . SER A 1 100 ? 3.898 -6.506 -22.589 1.00 95.88 100 SER A O 1
ATOM 774 N N . ILE A 1 101 ? 5.921 -6.076 -23.469 1.00 95.56 101 ILE A N 1
ATOM 775 C CA . ILE A 1 101 ? 6.683 -6.755 -22.418 1.00 95.56 101 ILE A CA 1
ATOM 776 C C . ILE A 1 101 ? 6.416 -6.188 -21.020 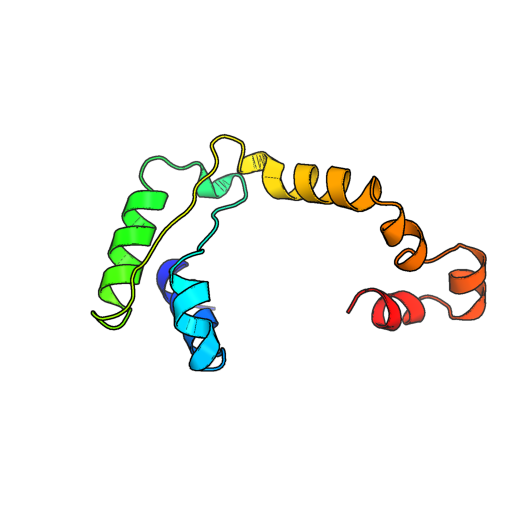1.00 95.56 101 ILE A C 1
ATOM 778 O O . ILE A 1 101 ? 6.477 -6.933 -20.042 1.00 95.56 101 ILE A O 1
ATOM 782 N N . VAL A 1 102 ? 6.048 -4.906 -20.921 1.00 94.50 102 VAL A N 1
ATOM 783 C CA . VAL A 1 102 ? 5.677 -4.263 -19.652 1.00 94.50 102 VAL A CA 1
ATOM 784 C C . VAL A 1 102 ? 4.468 -4.957 -19.025 1.00 94.50 102 VAL A C 1
ATOM 786 O O . VAL A 1 102 ? 4.472 -5.238 -17.830 1.00 94.50 102 VAL A O 1
ATOM 789 N N . HIS A 1 103 ? 3.469 -5.326 -19.827 1.00 93.19 103 HIS A N 1
ATOM 790 C CA . HIS A 1 103 ? 2.284 -6.035 -19.337 1.00 93.19 103 HIS A CA 1
ATOM 791 C C . HIS A 1 103 ? 2.566 -7.487 -18.948 1.00 93.19 103 HIS A C 1
ATOM 793 O O . HIS A 1 103 ? 1.785 -8.063 -18.206 1.00 93.19 103 HIS A O 1
ATOM 799 N N . ARG A 1 104 ? 3.665 -8.075 -19.441 1.00 88.50 104 ARG A N 1
ATOM 800 C CA . ARG A 1 104 ? 4.062 -9.453 -19.121 1.00 88.50 104 ARG A CA 1
ATOM 801 C C . ARG A 1 104 ? 4.947 -9.546 -17.878 1.00 88.50 104 ARG A C 1
ATOM 803 O O . ARG A 1 104 ? 4.917 -10.560 -17.195 1.00 88.50 104 ARG A O 1
ATOM 810 N N . LYS A 1 105 ? 5.805 -8.547 -17.642 1.00 90.19 105 LYS A N 1
ATOM 811 C CA . LYS A 1 105 ? 6.784 -8.562 -16.540 1.00 90.19 105 LYS A CA 1
ATOM 812 C C . LYS A 1 105 ? 6.335 -7.789 -15.298 1.00 90.19 105 LYS A C 1
ATOM 814 O O . LYS A 1 105 ? 6.853 -8.067 -14.223 1.00 90.19 105 LYS A O 1
ATOM 819 N N . CYS A 1 106 ? 5.434 -6.814 -15.425 1.00 88.56 106 CYS A N 1
ATOM 820 C CA . CYS A 1 106 ? 5.093 -5.908 -14.321 1.00 88.56 106 CYS A CA 1
ATOM 821 C C . CYS A 1 106 ? 3.714 -6.151 -13.679 1.00 88.56 106 CYS A C 1
ATOM 823 O O . CYS A 1 106 ? 3.421 -5.498 -12.678 1.00 88.56 106 CYS A O 1
ATOM 825 N N . PHE A 1 107 ? 2.886 -7.044 -14.230 1.00 80.56 107 PHE A N 1
ATOM 826 C CA . PHE A 1 107 ? 1.541 -7.387 -13.749 1.00 80.56 107 PHE A CA 1
ATOM 827 C C . PHE A 1 107 ? 1.315 -8.893 -13.865 1.00 80.56 107 PHE A C 1
ATOM 829 O O . PHE A 1 107 ? 0.563 -9.426 -13.021 1.00 80.56 107 PHE A O 1
#